Protein AF-A0A6G9Z1K9-F1 (afdb_monomer_lite)

Sequence (137 aa):
MRRAVAGLGVAAVVALGVSVTGIGAAAASVPESGSADPFADDRLIDHVVWTDTRDGRRLMIFPTLSGRRDFAPPAGDRAWQEVLAQAPDANTPGMLDQFMCHWHWARVMESGKTSWNLEPWRPAVGYPETIAALCNP

Radius of gyration: 26.73 Å; chains: 1; bounding box: 34×80×45 Å

InterPro domains:
  IPR019719 Protein of unknown function DUF2599 [PF10783] (45-137)

Structure (mmCIF, N/CA/C/O backbone):
data_AF-A0A6G9Z1K9-F1
#
_entry.id   AF-A0A6G9Z1K9-F1
#
loop_
_atom_site.group_PDB
_atom_site.id
_atom_site.type_symbol
_atom_site.label_atom_id
_atom_site.label_alt_id
_atom_site.label_comp_id
_atom_site.label_asym_id
_atom_site.label_entity_id
_atom_site.label_seq_id
_atom_site.pdbx_PDB_ins_code
_atom_site.Cartn_x
_atom_site.Cartn_y
_atom_site.Cartn_z
_atom_site.occupancy
_atom_site.B_iso_or_equiv
_atom_site.auth_seq_id
_atom_site.auth_comp_id
_atom_site.auth_asym_id
_atom_site.auth_atom_id
_atom_site.pdbx_PDB_model_num
ATOM 1 N N . MET A 1 1 ? -14.851 64.057 17.134 1.00 50.25 1 MET A N 1
ATOM 2 C CA . MET A 1 1 ? -15.500 64.546 15.897 1.00 50.25 1 MET A CA 1
ATOM 3 C C . MET A 1 1 ? -14.439 65.156 14.997 1.00 50.25 1 MET A C 1
ATOM 5 O O . MET A 1 1 ? -13.832 66.128 15.419 1.00 50.25 1 MET A O 1
ATOM 9 N N . ARG A 1 2 ? -14.201 64.583 13.812 1.00 48.09 2 ARG A N 1
ATOM 10 C CA . ARG A 1 2 ? -13.805 65.272 12.566 1.00 48.09 2 ARG A CA 1
ATOM 11 C C . ARG A 1 2 ? -13.510 64.208 11.511 1.00 48.09 2 ARG A C 1
ATOM 13 O O . ARG A 1 2 ? -12.525 63.488 11.596 1.00 48.09 2 ARG A O 1
ATOM 20 N N . ARG A 1 3 ? -14.437 64.090 10.562 1.00 46.47 3 ARG A N 1
ATOM 21 C CA . ARG A 1 3 ? -14.221 63.430 9.275 1.00 46.47 3 ARG A CA 1
ATOM 22 C C . ARG A 1 3 ? -13.347 64.350 8.423 1.00 46.47 3 ARG A C 1
ATOM 24 O O . ARG A 1 3 ? -13.599 65.553 8.407 1.00 46.47 3 ARG A O 1
ATOM 31 N N . ALA A 1 4 ? -12.396 63.785 7.692 1.00 47.03 4 ALA A N 1
ATOM 32 C CA . ALA A 1 4 ? -11.805 64.419 6.522 1.00 47.03 4 ALA A CA 1
ATOM 33 C C . ALA A 1 4 ? -11.620 63.352 5.438 1.00 47.03 4 ALA A C 1
ATOM 35 O O . ALA A 1 4 ? -11.090 62.275 5.695 1.00 47.03 4 ALA A O 1
ATOM 36 N N . VAL A 1 5 ? -12.150 63.666 4.260 1.00 49.53 5 VAL A N 1
ATOM 37 C CA . VAL A 1 5 ? -12.108 62.897 3.016 1.00 49.53 5 VAL A CA 1
ATOM 38 C C . VAL A 1 5 ? -11.025 63.520 2.136 1.00 49.53 5 VAL A C 1
ATOM 40 O O . VAL A 1 5 ? -10.994 64.739 2.012 1.00 49.53 5 VAL A O 1
ATOM 43 N N . ALA A 1 6 ? -10.187 62.699 1.508 1.00 48.16 6 ALA A N 1
ATOM 44 C CA . ALA A 1 6 ? -9.426 62.982 0.285 1.00 48.16 6 ALA A CA 1
ATOM 45 C C . ALA A 1 6 ? -8.853 61.622 -0.161 1.00 48.16 6 ALA A C 1
ATOM 47 O O . ALA A 1 6 ? -8.390 60.868 0.683 1.00 48.16 6 ALA A O 1
ATOM 48 N N . GLY A 1 7 ? -8.907 61.162 -1.404 1.00 37.44 7 GLY A N 1
ATOM 49 C CA . GLY A 1 7 ? -8.921 61.852 -2.687 1.00 37.44 7 GLY A CA 1
ATOM 50 C C . GLY A 1 7 ? -7.893 61.119 -3.561 1.00 37.44 7 GLY A C 1
ATOM 51 O O . GLY A 1 7 ? -6.798 60.832 -3.094 1.00 37.44 7 GLY A O 1
ATOM 52 N N . LEU A 1 8 ? -8.297 60.732 -4.771 1.00 49.00 8 LEU A N 1
ATOM 53 C CA . LEU A 1 8 ? -7.591 59.852 -5.708 1.00 49.00 8 LEU A CA 1
ATOM 54 C C . LEU A 1 8 ? -6.138 60.255 -6.021 1.00 49.00 8 LEU A C 1
ATOM 56 O O . LEU A 1 8 ? -5.815 61.434 -6.122 1.00 49.00 8 LEU A O 1
ATOM 60 N N . GLY A 1 9 ? -5.327 59.248 -6.358 1.00 36.16 9 GLY A N 1
ATOM 61 C CA . GLY A 1 9 ? -4.061 59.419 -7.067 1.00 36.16 9 GLY A CA 1
ATOM 62 C C . GLY A 1 9 ? -3.504 58.086 -7.563 1.00 36.16 9 GLY A C 1
ATOM 63 O O . GLY A 1 9 ? -2.595 57.534 -6.955 1.00 36.16 9 GLY A O 1
ATOM 64 N N . VAL A 1 10 ? -4.060 57.542 -8.651 1.00 48.50 10 VAL A N 1
ATOM 65 C CA . VAL A 1 10 ? -3.436 56.423 -9.377 1.00 48.50 10 VAL A CA 1
ATOM 66 C C . VAL A 1 10 ? -2.283 57.006 -10.193 1.00 48.50 10 VAL A C 1
ATOM 68 O O . VAL A 1 10 ? -2.508 57.660 -11.208 1.00 48.50 10 VAL A O 1
ATOM 71 N N . ALA A 1 11 ? -1.049 56.813 -9.731 1.00 48.81 11 ALA A N 1
ATOM 72 C CA . ALA A 1 11 ? 0.139 57.133 -10.511 1.00 48.81 11 ALA A CA 1
ATOM 73 C C . ALA A 1 11 ? 0.376 56.011 -11.532 1.00 48.81 11 ALA A C 1
ATOM 75 O O . ALA A 1 11 ? 0.705 54.882 -11.170 1.00 48.81 11 ALA A O 1
ATOM 76 N N . ALA A 1 12 ? 0.182 56.319 -12.814 1.00 49.69 12 ALA A N 1
ATOM 77 C CA . ALA A 1 12 ? 0.562 55.442 -13.911 1.00 49.69 12 ALA A CA 1
ATOM 78 C C . ALA A 1 12 ? 2.095 55.386 -14.002 1.00 49.69 12 ALA A C 1
ATOM 80 O O . ALA A 1 12 ? 2.742 56.366 -14.370 1.00 49.69 12 ALA A O 1
ATOM 81 N N . VAL A 1 13 ? 2.680 54.241 -13.651 1.00 47.59 13 VAL A N 1
ATOM 82 C CA . VAL A 1 13 ? 4.101 53.968 -13.877 1.00 47.59 13 VAL A CA 1
ATOM 83 C C . VAL A 1 13 ? 4.258 53.525 -15.330 1.00 47.59 13 VAL A C 1
ATOM 85 O O . VAL A 1 13 ? 3.806 52.449 -15.714 1.00 47.59 13 VAL A O 1
ATOM 88 N N . VAL A 1 14 ? 4.878 54.372 -16.152 1.00 49.94 14 VAL A N 1
ATOM 89 C CA . VAL A 1 14 ? 5.281 54.019 -17.518 1.00 49.94 14 VAL A CA 1
ATOM 90 C C . VAL A 1 14 ? 6.486 53.084 -17.418 1.00 49.94 14 VAL A C 1
ATOM 92 O O . VAL A 1 14 ? 7.599 53.521 -17.133 1.00 49.94 14 VAL A O 1
ATOM 95 N N . ALA A 1 15 ? 6.262 51.785 -17.613 1.00 53.69 15 ALA A N 1
ATOM 96 C CA . ALA A 1 15 ? 7.335 50.805 -17.710 1.00 53.69 15 ALA A CA 1
ATOM 97 C C . ALA A 1 15 ? 8.004 50.914 -19.091 1.00 53.69 15 ALA A C 1
ATOM 99 O O . ALA A 1 15 ? 7.407 50.582 -20.115 1.00 53.69 15 ALA A O 1
ATOM 100 N N . LEU A 1 16 ? 9.249 51.392 -19.119 1.00 52.75 16 LEU A N 1
ATOM 101 C CA . LEU A 1 16 ? 10.135 51.289 -20.278 1.00 52.75 16 LEU A CA 1
ATOM 102 C C . LEU A 1 16 ? 10.453 49.806 -20.514 1.00 52.75 16 LEU A C 1
ATOM 104 O O . LEU A 1 16 ? 11.158 49.178 -19.726 1.00 52.75 16 LEU A O 1
ATOM 108 N N . GLY A 1 17 ? 9.899 49.241 -21.586 1.00 44.47 17 GLY A N 1
ATOM 109 C CA . GLY A 1 17 ? 10.160 47.868 -22.000 1.00 44.47 17 GLY A CA 1
ATOM 110 C C . GLY A 1 17 ? 11.595 47.700 -22.494 1.00 44.47 17 GLY A C 1
ATOM 111 O O . GLY A 1 17 ? 11.942 48.166 -23.577 1.00 44.47 17 GLY A O 1
ATOM 112 N N . VAL A 1 18 ? 12.423 46.996 -21.724 1.00 55.16 18 VAL A N 1
ATOM 113 C CA . VAL A 1 18 ? 13.682 46.429 -22.218 1.00 55.16 18 VAL A CA 1
ATOM 114 C C . VAL A 1 18 ? 13.345 45.091 -22.867 1.00 55.16 18 VAL A C 1
ATOM 116 O O . VAL A 1 18 ? 12.983 44.131 -22.191 1.00 55.16 18 VAL A O 1
ATOM 119 N N . SER A 1 19 ? 13.432 45.036 -24.194 1.00 58.06 19 SER A N 1
ATOM 120 C CA . SER A 1 19 ? 13.285 43.788 -24.943 1.00 58.06 19 SER A CA 1
ATOM 121 C C . SER A 1 19 ? 14.582 42.992 -24.826 1.00 58.06 19 SER A C 1
ATOM 123 O O . SER A 1 19 ? 15.541 43.254 -25.547 1.00 58.06 19 SER A O 1
ATOM 125 N N . VAL A 1 20 ? 14.627 42.036 -23.897 1.00 58.06 20 VAL A N 1
ATOM 126 C CA . VAL A 1 20 ? 15.670 41.006 -23.884 1.00 58.06 20 VAL A CA 1
ATOM 127 C C . VAL A 1 20 ? 15.278 39.972 -24.933 1.00 58.06 20 VAL A C 1
ATOM 129 O O . VAL A 1 20 ? 14.294 39.252 -24.771 1.00 58.06 20 VAL A O 1
ATOM 132 N N . THR A 1 21 ? 16.021 39.912 -26.034 1.00 55.81 21 THR A N 1
ATOM 133 C CA . THR A 1 21 ? 15.933 38.813 -26.994 1.00 55.81 21 THR A CA 1
ATOM 134 C C . THR A 1 21 ? 16.360 37.527 -26.289 1.00 55.81 21 THR A C 1
ATOM 136 O O . THR A 1 21 ? 17.542 37.278 -26.065 1.00 55.81 21 THR A O 1
ATOM 139 N N . GLY A 1 22 ? 15.377 36.722 -25.885 1.00 54.72 22 GLY A N 1
ATOM 140 C CA . GLY A 1 22 ? 15.609 35.400 -25.319 1.00 54.72 22 GLY A CA 1
ATOM 141 C C . GLY A 1 22 ? 16.273 34.502 -26.357 1.00 54.72 22 GLY A C 1
ATOM 142 O O . GLY A 1 22 ? 15.667 34.161 -27.371 1.00 54.72 22 GLY A O 1
ATOM 143 N N . ILE A 1 23 ? 17.521 34.117 -26.104 1.00 60.72 23 ILE A N 1
ATOM 144 C CA . ILE A 1 23 ? 18.163 32.997 -26.788 1.00 60.72 23 ILE A CA 1
ATOM 145 C C . ILE A 1 23 ? 17.381 31.760 -26.350 1.00 60.72 23 ILE A C 1
ATOM 147 O O . ILE A 1 23 ? 17.433 31.372 -25.184 1.00 60.72 23 ILE A O 1
ATOM 151 N N . GLY A 1 24 ? 16.598 31.189 -27.264 1.00 54.97 24 GLY A N 1
ATOM 152 C CA . GLY A 1 24 ? 15.899 29.936 -27.028 1.00 54.97 24 GLY A CA 1
ATOM 153 C C . GLY A 1 24 ? 16.920 28.845 -26.732 1.00 54.97 24 GLY A C 1
ATOM 154 O O . GLY A 1 24 ? 17.571 28.339 -27.643 1.00 54.97 24 GLY A O 1
ATOM 155 N N . ALA A 1 25 ? 17.074 28.494 -25.457 1.00 62.53 25 ALA A N 1
ATOM 156 C CA . ALA A 1 25 ? 17.709 27.248 -25.081 1.00 62.53 25 ALA A CA 1
ATOM 157 C C . ALA A 1 25 ? 16.794 26.134 -25.591 1.00 62.53 25 ALA A C 1
ATOM 159 O O . ALA A 1 25 ? 15.736 25.875 -25.018 1.00 62.53 25 ALA A O 1
ATOM 160 N N . ALA A 1 26 ? 17.166 25.511 -26.709 1.00 63.09 26 ALA A N 1
ATOM 161 C CA . ALA A 1 26 ? 16.609 24.221 -27.066 1.00 63.09 26 ALA A CA 1
ATOM 162 C C . ALA A 1 26 ? 16.917 23.291 -25.889 1.00 63.09 26 ALA A C 1
ATOM 164 O O . ALA A 1 26 ? 18.079 22.962 -25.645 1.00 63.09 26 ALA A O 1
ATOM 165 N N . ALA A 1 27 ? 15.892 22.943 -25.111 1.00 64.94 27 ALA A N 1
ATOM 166 C CA . ALA A 1 27 ? 15.999 21.892 -24.120 1.00 64.94 27 ALA A CA 1
ATOM 167 C C . ALA A 1 27 ? 16.364 20.623 -24.891 1.00 64.94 27 ALA A C 1
ATOM 169 O O . ALA A 1 27 ? 15.529 20.045 -25.584 1.00 64.94 27 ALA A O 1
ATOM 170 N N . ALA A 1 28 ? 17.640 20.244 -24.843 1.00 61.81 28 ALA A N 1
ATOM 171 C CA . ALA A 1 28 ? 18.062 18.935 -25.287 1.00 61.81 28 ALA A CA 1
ATOM 172 C C . ALA A 1 28 ? 17.291 17.930 -24.429 1.00 61.81 28 ALA A C 1
ATOM 174 O O . ALA A 1 28 ? 17.480 17.875 -23.213 1.00 61.81 28 ALA A O 1
ATOM 175 N N . SER A 1 29 ? 16.379 17.185 -25.049 1.00 61.69 29 SER A N 1
ATOM 176 C CA . SER A 1 29 ? 15.782 16.016 -24.428 1.00 61.69 29 SER A CA 1
ATOM 177 C C . SER A 1 29 ? 16.916 15.031 -24.178 1.00 61.69 29 SER A C 1
ATOM 179 O O . SER A 1 29 ? 17.452 14.420 -25.103 1.00 61.69 29 SER A O 1
ATOM 181 N N . VAL A 1 30 ? 17.335 14.924 -22.918 1.00 62.50 30 VAL A N 1
ATOM 182 C CA . VAL A 1 30 ? 18.172 13.809 -22.484 1.00 62.50 30 VAL A CA 1
ATOM 183 C C . VAL A 1 30 ? 17.350 12.560 -22.797 1.00 62.50 30 VAL A C 1
ATOM 185 O O . VAL A 1 30 ? 16.216 12.481 -22.320 1.00 62.50 30 VAL A O 1
ATOM 188 N N . PRO A 1 31 ? 17.833 11.620 -23.629 1.00 53.72 31 PRO A N 1
ATOM 189 C CA . PRO A 1 31 ? 17.128 10.365 -23.786 1.00 53.72 31 PRO A CA 1
ATOM 190 C C . PRO A 1 31 ? 17.064 9.743 -22.395 1.00 53.72 31 PRO A C 1
ATOM 192 O O . PRO A 1 31 ? 18.110 9.527 -21.774 1.00 53.72 31 PRO A O 1
ATOM 195 N N . GLU A 1 32 ? 15.851 9.513 -21.889 1.00 60.62 32 GLU A N 1
ATOM 196 C CA . GLU A 1 32 ? 15.653 8.663 -20.726 1.00 60.62 32 GLU A CA 1
ATOM 197 C C . GLU A 1 32 ? 16.346 7.350 -21.056 1.00 60.62 32 GLU A C 1
ATOM 199 O O . GLU A 1 32 ? 15.861 6.530 -21.833 1.00 60.62 32 GLU A O 1
ATOM 204 N N . SER A 1 33 ? 17.533 7.166 -20.489 1.00 56.59 33 SER A N 1
ATOM 205 C CA . SER A 1 33 ? 18.184 5.868 -20.428 1.00 56.59 33 SER A CA 1
ATOM 206 C C . SER A 1 33 ? 17.434 5.070 -19.365 1.00 56.59 33 SER A C 1
ATOM 208 O O . SER A 1 33 ? 17.981 4.709 -18.331 1.00 56.59 33 SER A O 1
ATOM 210 N N . GLY A 1 34 ? 16.129 4.899 -19.576 1.00 59.41 34 GLY A N 1
ATOM 211 C CA . GLY A 1 34 ? 15.297 4.009 -18.806 1.00 59.41 34 GLY A CA 1
ATOM 212 C C . GLY A 1 34 ? 15.640 2.619 -19.289 1.00 59.41 34 GLY A C 1
ATOM 213 O O . GLY A 1 34 ? 15.311 2.248 -20.415 1.00 59.41 34 GLY A O 1
ATOM 214 N N . SER A 1 35 ? 16.320 1.839 -18.453 1.00 66.19 35 SER A N 1
ATOM 215 C CA . SER A 1 35 ? 16.158 0.396 -18.547 1.00 66.19 35 SER A CA 1
ATOM 216 C C . SER A 1 35 ? 14.654 0.144 -18.545 1.00 66.19 35 SER A C 1
ATOM 218 O O . SER A 1 35 ? 13.992 0.507 -17.570 1.00 66.19 35 SER A O 1
ATOM 220 N N . ALA A 1 36 ? 14.112 -0.381 -19.644 1.00 80.94 36 ALA A N 1
ATOM 221 C CA . ALA A 1 36 ? 12.714 -0.777 -19.685 1.00 80.94 36 ALA A CA 1
ATOM 222 C C . ALA A 1 36 ? 12.442 -1.656 -18.457 1.00 80.94 36 ALA A C 1
ATOM 224 O O . ALA A 1 36 ? 13.228 -2.565 -18.179 1.00 80.94 36 ALA A O 1
ATOM 225 N N . ASP A 1 37 ? 11.397 -1.333 -17.695 1.00 87.69 37 ASP A N 1
ATOM 226 C CA . ASP A 1 37 ? 10.973 -2.154 -16.565 1.00 87.69 37 ASP A CA 1
ATOM 227 C C . ASP A 1 37 ? 10.658 -3.563 -17.100 1.00 87.69 37 ASP A C 1
ATOM 229 O O . ASP A 1 37 ? 9.722 -3.715 -17.891 1.00 87.69 37 ASP A O 1
ATOM 233 N N . PRO A 1 38 ? 11.437 -4.597 -16.725 1.00 92.94 38 PRO A N 1
ATOM 234 C CA . PRO A 1 38 ? 11.245 -5.942 -17.254 1.00 92.94 38 PRO A CA 1
ATOM 235 C C . PRO A 1 38 ? 9.927 -6.578 -16.793 1.00 92.94 38 PRO A C 1
ATOM 237 O O . PRO A 1 38 ? 9.553 -7.619 -17.323 1.00 92.94 38 PRO A O 1
ATOM 240 N N . PHE A 1 39 ? 9.239 -5.974 -15.820 1.00 96.56 39 PHE A N 1
ATOM 241 C CA . PHE A 1 39 ? 7.982 -6.443 -15.252 1.00 96.56 39 PHE A CA 1
ATOM 242 C C . PHE A 1 39 ? 6.807 -5.508 -15.572 1.00 96.56 39 PHE A C 1
ATOM 244 O O . P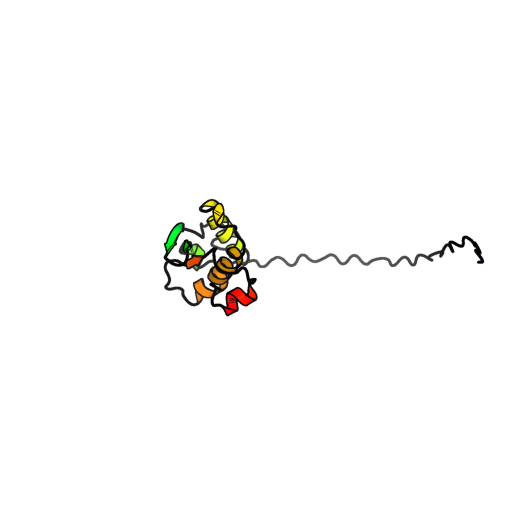HE A 1 39 ? 5.746 -5.669 -14.970 1.00 96.56 39 PHE A O 1
ATOM 251 N N . ALA A 1 40 ? 6.954 -4.549 -16.496 1.00 93.00 40 ALA A N 1
ATOM 252 C CA . ALA A 1 40 ? 5.954 -3.505 -16.771 1.00 93.00 40 ALA A CA 1
ATOM 253 C C . ALA A 1 40 ? 4.544 -4.038 -17.097 1.00 93.00 40 ALA A C 1
ATOM 255 O O . ALA A 1 40 ? 3.550 -3.382 -16.786 1.00 93.00 40 ALA A O 1
ATOM 256 N N . ASP A 1 41 ? 4.460 -5.240 -17.672 1.00 93.50 41 ASP A N 1
ATOM 257 C CA . ASP A 1 41 ? 3.203 -5.906 -18.039 1.00 93.50 41 ASP A CA 1
ATOM 258 C C . ASP A 1 41 ? 2.826 -7.067 -17.095 1.00 93.50 41 ASP A C 1
ATOM 260 O O . ASP A 1 41 ? 1.754 -7.663 -17.222 1.00 93.50 41 ASP A O 1
ATOM 264 N N . ASP A 1 42 ? 3.686 -7.393 -16.127 1.00 97.62 42 ASP A N 1
ATOM 265 C CA . ASP A 1 42 ? 3.438 -8.454 -15.153 1.00 97.62 42 ASP A CA 1
ATOM 266 C C . ASP A 1 42 ? 2.509 -7.980 -14.034 1.00 97.62 42 ASP A C 1
ATOM 268 O O . ASP A 1 42 ? 2.567 -6.835 -13.591 1.00 97.62 42 ASP A O 1
ATOM 272 N N . ARG A 1 43 ? 1.717 -8.904 -13.483 1.00 98.06 43 ARG A N 1
ATOM 273 C CA . ARG A 1 43 ? 1.005 -8.664 -12.221 1.00 98.06 43 ARG A CA 1
ATOM 274 C C . ARG A 1 43 ? 1.990 -8.629 -11.058 1.00 98.06 43 ARG A C 1
ATOM 276 O O . ARG A 1 43 ? 2.776 -9.566 -10.880 1.00 98.06 43 ARG A O 1
ATOM 283 N N . LEU A 1 44 ? 1.906 -7.604 -10.219 1.00 98.56 44 LEU A N 1
ATOM 284 C CA . LEU A 1 44 ? 2.771 -7.433 -9.050 1.00 98.56 44 LEU A CA 1
ATOM 285 C C . LEU A 1 44 ? 2.151 -8.000 -7.766 1.00 98.56 44 LEU A C 1
ATOM 287 O O . LEU A 1 44 ? 2.873 -8.468 -6.880 1.00 98.56 44 LEU A O 1
ATOM 291 N N . ILE A 1 45 ? 0.823 -8.020 -7.681 1.00 98.75 45 ILE A N 1
ATOM 292 C CA . ILE A 1 45 ? 0.049 -8.562 -6.566 1.00 98.75 45 ILE A CA 1
ATOM 293 C C . ILE A 1 45 ? -0.726 -9.796 -7.034 1.00 98.75 45 ILE A C 1
ATOM 295 O O . ILE A 1 45 ? -1.569 -9.746 -7.938 1.00 98.75 45 ILE A O 1
ATOM 299 N N . ASP A 1 46 ? -0.442 -10.928 -6.390 1.00 98.81 46 ASP A N 1
ATOM 300 C CA . ASP A 1 46 ? -1.138 -12.183 -6.654 1.00 98.81 46 ASP A CA 1
ATOM 301 C C . ASP A 1 46 ? -2.573 -12.082 -6.136 1.00 98.81 46 ASP A C 1
ATOM 303 O O . ASP A 1 46 ? -3.532 -12.078 -6.912 1.00 98.81 46 ASP A O 1
ATOM 307 N N . HIS A 1 47 ? -2.712 -11.889 -4.823 1.00 98.88 47 HIS A N 1
ATOM 308 C CA . HIS A 1 47 ? -4.005 -11.701 -4.189 1.00 98.88 47 HIS A CA 1
ATOM 309 C C . HIS A 1 47 ? -3.922 -10.923 -2.871 1.00 98.88 47 HIS A C 1
ATOM 311 O O . HIS A 1 47 ? -2.840 -10.696 -2.317 1.00 98.88 47 HIS A O 1
ATOM 317 N N . VAL A 1 48 ? -5.088 -10.529 -2.357 1.00 98.88 48 VAL A N 1
ATOM 318 C CA . VAL A 1 48 ? -5.239 -9.935 -1.025 1.00 98.88 48 VAL A CA 1
ATOM 319 C C . VAL A 1 48 ? -6.353 -10.628 -0.242 1.00 98.88 48 VAL A C 1
ATOM 321 O O . VAL A 1 48 ? -7.332 -11.092 -0.825 1.00 98.88 48 VAL A O 1
ATOM 324 N N . VAL A 1 49 ? -6.212 -10.714 1.082 1.00 98.69 49 VAL A N 1
ATOM 325 C CA . VAL A 1 49 ? -7.203 -11.364 1.957 1.00 98.69 49 VAL A CA 1
ATOM 326 C C . VAL A 1 49 ? -7.477 -10.498 3.174 1.00 98.69 49 VAL A C 1
ATOM 328 O O . VAL A 1 49 ? -6.584 -10.229 3.975 1.00 98.69 49 VAL A O 1
ATOM 331 N N . TRP A 1 50 ? -8.731 -10.097 3.351 1.00 98.50 50 TRP A N 1
ATOM 332 C CA . TRP A 1 50 ? -9.178 -9.502 4.603 1.00 98.50 50 TRP A CA 1
ATOM 333 C C . TRP A 1 50 ? -9.324 -10.577 5.682 1.00 98.50 50 TRP A C 1
ATOM 335 O O . TRP A 1 50 ? -9.986 -11.591 5.470 1.00 98.50 50 TRP A O 1
ATOM 345 N N . THR A 1 51 ? -8.742 -10.333 6.851 1.00 98.12 51 THR A N 1
ATOM 346 C CA . THR A 1 51 ? -8.845 -11.210 8.024 1.00 98.12 51 THR A CA 1
ATOM 347 C C . THR A 1 51 ? -9.149 -10.392 9.270 1.00 98.12 51 THR A C 1
ATOM 349 O O . THR A 1 51 ? -8.818 -9.208 9.333 1.00 98.12 51 THR A O 1
ATOM 352 N N . ASP A 1 52 ? -9.765 -11.020 10.268 1.00 97.50 52 ASP A N 1
ATOM 353 C CA . ASP A 1 52 ? -10.056 -10.391 11.554 1.00 97.50 52 ASP A CA 1
ATOM 354 C C . ASP A 1 52 ? -9.127 -10.926 12.639 1.00 97.50 52 ASP A C 1
ATOM 356 O O . ASP A 1 52 ? -8.856 -12.125 12.734 1.00 97.50 52 ASP A O 1
ATOM 360 N N . THR A 1 53 ? -8.644 -10.018 13.480 1.00 94.31 53 THR A N 1
ATOM 361 C CA . THR A 1 53 ? -7.840 -10.340 14.660 1.00 94.31 53 THR A CA 1
ATOM 362 C C . THR A 1 53 ? -8.387 -9.613 15.879 1.00 94.31 53 THR A C 1
ATOM 364 O O . THR A 1 53 ? -9.278 -8.776 15.756 1.00 94.31 53 THR A O 1
ATOM 367 N N . ARG A 1 54 ? -7.862 -9.918 17.072 1.00 96.75 54 ARG A N 1
ATOM 368 C CA . ARG A 1 54 ? -8.294 -9.274 18.324 1.00 96.75 54 ARG A CA 1
ATOM 369 C C . ARG A 1 54 ? -8.219 -7.742 18.266 1.00 96.75 54 ARG A C 1
ATOM 371 O O . ARG A 1 54 ? -9.065 -7.085 18.863 1.00 96.75 54 ARG A O 1
ATOM 378 N N . ASP A 1 55 ? -7.225 -7.206 17.564 1.00 95.38 55 ASP A N 1
ATOM 379 C CA . ASP A 1 55 ? -6.960 -5.764 17.495 1.00 95.38 55 ASP A CA 1
ATOM 380 C C . ASP A 1 55 ? -7.768 -5.069 16.387 1.00 95.38 55 ASP A C 1
ATOM 382 O O . ASP A 1 55 ? -7.879 -3.848 16.363 1.00 95.38 55 ASP A O 1
ATOM 386 N N . GLY A 1 56 ? -8.371 -5.850 15.485 1.00 96.81 56 GLY A N 1
ATOM 387 C CA . GLY A 1 56 ? -9.160 -5.359 14.364 1.00 96.81 56 GLY A CA 1
ATOM 388 C C . GLY A 1 56 ? -8.916 -6.136 13.075 1.00 96.81 56 GLY A C 1
ATOM 389 O O . GLY A 1 56 ? -8.126 -7.092 13.016 1.00 96.81 56 GLY A O 1
ATOM 390 N N . ARG A 1 57 ? -9.618 -5.702 12.028 1.00 97.44 57 ARG A N 1
ATOM 391 C CA . ARG A 1 57 ? -9.473 -6.220 10.667 1.00 97.44 57 ARG A CA 1
ATOM 392 C C . ARG A 1 57 ? -8.098 -5.846 10.107 1.00 97.44 57 ARG A C 1
ATOM 394 O O . ARG A 1 57 ? -7.597 -4.760 10.392 1.00 97.44 57 ARG A O 1
ATOM 401 N N . ARG A 1 58 ? -7.499 -6.718 9.301 1.00 97.88 58 ARG A N 1
ATOM 402 C CA . ARG A 1 58 ? -6.254 -6.467 8.560 1.00 97.88 58 ARG A CA 1
ATOM 403 C C . ARG A 1 58 ? -6.337 -7.028 7.148 1.00 97.88 58 ARG A C 1
ATOM 405 O O . ARG A 1 58 ? -6.964 -8.066 6.927 1.00 97.88 58 ARG A O 1
ATOM 412 N N . LEU A 1 59 ? -5.681 -6.364 6.210 1.00 98.75 59 LEU A N 1
ATOM 413 C CA . LEU A 1 59 ? -5.542 -6.813 4.835 1.00 98.75 59 LEU A CA 1
ATOM 414 C C . LEU A 1 59 ? -4.190 -7.498 4.667 1.00 98.75 59 LEU A C 1
ATOM 416 O O . LEU A 1 59 ? -3.148 -6.864 4.807 1.00 98.75 59 LEU A O 1
ATOM 420 N N . MET A 1 60 ? -4.208 -8.788 4.362 1.00 98.69 60 MET A N 1
ATOM 421 C CA . MET A 1 60 ? -3.013 -9.535 3.992 1.00 98.69 60 MET A CA 1
ATOM 422 C C . MET A 1 60 ? -2.727 -9.321 2.503 1.00 98.69 60 MET A C 1
ATOM 424 O O . MET A 1 60 ? -3.602 -9.574 1.679 1.00 98.69 60 MET A O 1
ATOM 428 N N . ILE A 1 61 ? -1.517 -8.890 2.154 1.00 98.75 61 ILE A N 1
ATOM 429 C CA . ILE A 1 61 ? -1.061 -8.665 0.776 1.00 98.75 61 ILE A CA 1
ATOM 430 C C . ILE A 1 61 ? -0.080 -9.764 0.380 1.00 98.75 61 ILE A C 1
ATOM 432 O O . ILE A 1 61 ? 0.912 -9.969 1.082 1.00 98.75 61 ILE A O 1
ATOM 436 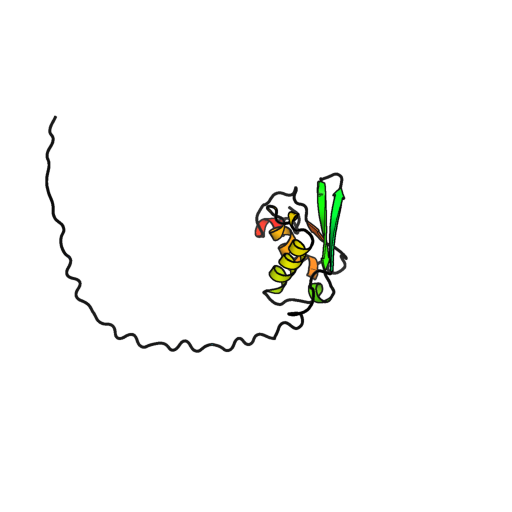N N . PHE A 1 62 ? -0.320 -10.430 -0.752 1.00 98.69 62 PHE A N 1
ATOM 437 C CA . PHE A 1 62 ? 0.544 -11.480 -1.296 1.00 98.69 62 PHE A CA 1
ATOM 438 C C . PHE A 1 62 ? 1.163 -11.023 -2.630 1.00 98.69 62 PHE A C 1
ATOM 440 O O . PHE A 1 62 ? 0.500 -11.066 -3.667 1.00 98.69 62 PHE A O 1
ATOM 447 N N . PRO A 1 63 ? 2.432 -10.574 -2.637 1.00 98.44 63 PRO A N 1
ATOM 448 C CA . PRO A 1 63 ? 3.124 -10.188 -3.866 1.00 98.44 63 PRO A CA 1
ATOM 449 C C . PRO A 1 63 ? 3.502 -11.399 -4.724 1.00 98.44 63 PRO A C 1
ATOM 451 O O . PRO A 1 63 ? 3.920 -12.436 -4.191 1.00 98.44 63 PRO A O 1
ATOM 454 N N . THR A 1 64 ? 3.461 -11.232 -6.047 1.00 98.38 64 THR A N 1
ATOM 455 C CA . THR A 1 64 ? 4.019 -12.201 -7.004 1.00 98.38 64 THR A CA 1
ATOM 456 C C . THR A 1 64 ? 5.552 -12.217 -6.944 1.00 98.38 64 THR A C 1
ATOM 458 O O . THR A 1 64 ? 6.189 -11.400 -6.272 1.00 98.38 64 THR A O 1
ATOM 461 N N . LEU A 1 65 ? 6.187 -13.138 -7.679 1.00 97.00 65 LEU A N 1
ATOM 462 C CA . LEU A 1 65 ? 7.643 -13.111 -7.841 1.00 97.00 65 LEU A CA 1
ATOM 463 C C . LEU A 1 65 ? 8.117 -11.832 -8.551 1.00 97.00 65 LEU A C 1
ATOM 465 O O . LEU A 1 65 ? 9.126 -11.264 -8.137 1.00 97.00 65 LEU A O 1
ATOM 469 N N . SER A 1 66 ? 7.382 -11.372 -9.568 1.00 98.00 66 SER A N 1
ATOM 470 C CA . SER A 1 66 ? 7.651 -10.112 -10.270 1.00 98.00 66 SER A CA 1
ATOM 471 C C . SER A 1 66 ? 7.497 -8.926 -9.316 1.00 98.00 66 SER A C 1
ATOM 473 O O . SER A 1 66 ? 8.432 -8.149 -9.165 1.00 98.00 66 SER A O 1
ATOM 475 N N . GLY A 1 67 ? 6.424 -8.875 -8.516 1.00 97.50 67 GLY A N 1
ATOM 476 C CA . GLY A 1 67 ? 6.240 -7.858 -7.471 1.00 97.50 67 GLY A CA 1
ATOM 477 C C . GLY A 1 67 ? 7.361 -7.813 -6.428 1.00 97.50 67 GLY A C 1
ATOM 478 O O . GLY A 1 67 ? 7.719 -6.746 -5.930 1.00 97.50 67 GLY A O 1
ATOM 479 N N . ARG A 1 68 ? 7.981 -8.959 -6.121 1.00 97.50 68 ARG A N 1
ATOM 480 C CA . ARG A 1 68 ? 9.156 -9.026 -5.231 1.00 97.50 68 ARG A CA 1
ATOM 481 C C . ARG A 1 68 ? 10.448 -8.528 -5.872 1.00 97.50 68 ARG A C 1
ATOM 483 O O . ARG A 1 68 ? 11.375 -8.191 -5.141 1.00 97.50 68 ARG A O 1
ATOM 490 N N . ARG A 1 69 ? 10.534 -8.539 -7.202 1.00 96.00 69 ARG A N 1
ATOM 491 C CA . ARG A 1 69 ? 11.753 -8.257 -7.975 1.00 96.00 69 ARG A CA 1
ATOM 492 C C . ARG A 1 69 ? 11.703 -6.942 -8.744 1.00 96.00 69 ARG A C 1
ATOM 494 O O . ARG A 1 69 ? 12.731 -6.539 -9.278 1.00 96.00 69 ARG A O 1
ATOM 501 N N . ASP A 1 70 ? 10.548 -6.295 -8.799 1.00 96.50 70 ASP A N 1
ATOM 502 C CA . ASP A 1 70 ? 10.367 -5.047 -9.519 1.00 96.50 70 ASP A CA 1
ATOM 503 C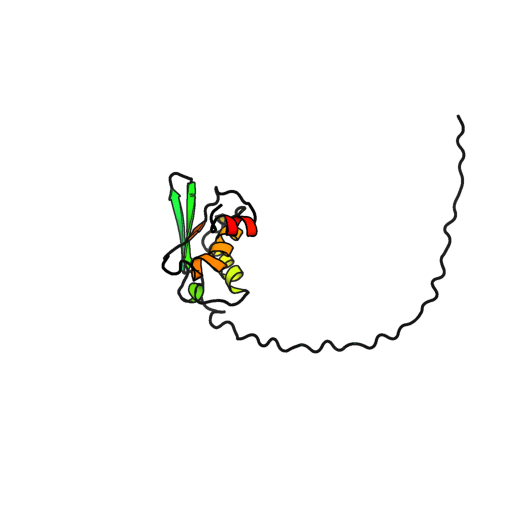 C . ASP A 1 70 ? 10.831 -3.841 -8.684 1.00 96.50 70 ASP A C 1
ATOM 505 O O . ASP A 1 70 ? 10.243 -3.483 -7.657 1.00 96.50 70 ASP A O 1
ATOM 509 N N . PHE A 1 71 ? 11.926 -3.226 -9.124 1.00 94.75 71 PHE A N 1
ATOM 510 C CA . PHE A 1 71 ? 12.515 -2.031 -8.520 1.00 94.75 71 PHE A CA 1
ATOM 511 C C . PHE A 1 71 ? 12.297 -0.776 -9.373 1.00 94.75 71 PHE A C 1
ATOM 513 O O . PHE A 1 71 ? 12.887 0.264 -9.073 1.00 94.75 71 PHE A O 1
ATOM 520 N N . ALA A 1 72 ? 11.480 -0.848 -10.428 1.00 95.06 72 ALA A N 1
ATOM 521 C CA . ALA A 1 72 ? 11.163 0.321 -11.229 1.00 95.06 72 ALA A CA 1
ATOM 522 C C . ALA A 1 72 ? 10.428 1.361 -10.360 1.00 95.06 72 ALA A C 1
ATOM 524 O O . ALA A 1 72 ? 9.536 0.992 -9.589 1.00 95.06 72 ALA A O 1
ATOM 525 N N . PRO A 1 73 ? 10.757 2.665 -10.465 1.00 92.19 73 PRO A N 1
ATOM 526 C CA . PRO A 1 73 ? 10.115 3.696 -9.649 1.00 92.19 73 PRO A CA 1
ATOM 527 C C . PRO A 1 73 ? 8.571 3.667 -9.666 1.00 92.19 73 PRO A C 1
ATOM 529 O O . PRO A 1 73 ? 7.985 3.798 -8.594 1.00 92.19 73 PRO A O 1
ATOM 532 N N . PRO A 1 74 ? 7.889 3.421 -10.808 1.00 93.75 74 PRO A N 1
ATOM 533 C CA . PRO A 1 74 ? 6.422 3.368 -10.848 1.00 93.75 74 PRO A CA 1
ATOM 534 C C . PRO A 1 74 ? 5.798 2.091 -10.260 1.00 93.75 74 PRO A C 1
ATOM 536 O O . PRO A 1 74 ? 4.578 2.016 -10.105 1.00 93.75 74 PRO A O 1
ATOM 539 N N . ALA A 1 75 ? 6.592 1.059 -9.964 1.00 97.19 75 ALA A N 1
ATOM 540 C CA . ALA A 1 75 ? 6.072 -0.265 -9.633 1.00 97.19 75 ALA A CA 1
ATOM 541 C C . ALA A 1 75 ? 5.268 -0.292 -8.325 1.00 97.19 75 ALA A C 1
ATOM 543 O O . ALA A 1 75 ? 4.286 -1.023 -8.226 1.00 97.19 75 ALA A O 1
ATOM 544 N N . GLY A 1 76 ? 5.646 0.531 -7.339 1.00 98.00 76 GLY A N 1
ATOM 545 C CA . GLY A 1 76 ? 4.916 0.633 -6.071 1.00 98.00 76 GLY A CA 1
ATOM 546 C C . GLY A 1 76 ? 3.499 1.159 -6.262 1.00 98.00 76 GLY A C 1
ATOM 547 O O . GLY A 1 76 ? 2.542 0.534 -5.809 1.00 98.00 76 GLY A O 1
ATOM 548 N N . ASP A 1 77 ? 3.352 2.244 -7.019 1.00 98.19 77 ASP A N 1
ATOM 549 C CA . ASP A 1 77 ? 2.042 2.827 -7.314 1.00 98.19 77 ASP A CA 1
ATOM 550 C C . ASP A 1 77 ? 1.171 1.857 -8.118 1.00 98.19 77 ASP A C 1
ATOM 552 O O . ASP A 1 77 ? -0.010 1.683 -7.814 1.00 98.19 77 ASP A O 1
ATOM 556 N N . ARG A 1 78 ? 1.757 1.163 -9.103 1.00 98.19 78 ARG A N 1
ATOM 557 C CA . ARG A 1 78 ? 1.068 0.118 -9.873 1.00 98.19 78 ARG A CA 1
ATOM 558 C C . ARG A 1 78 ? 0.588 -1.021 -8.975 1.00 98.19 78 ARG A C 1
ATOM 560 O O . ARG A 1 78 ? -0.584 -1.391 -9.031 1.00 98.19 78 ARG A O 1
ATOM 567 N N . ALA A 1 79 ? 1.457 -1.534 -8.109 1.00 98.69 79 ALA A N 1
ATOM 568 C CA . ALA A 1 79 ? 1.107 -2.590 -7.170 1.00 98.69 79 ALA A CA 1
ATOM 569 C C . ALA A 1 79 ? 0.001 -2.144 -6.198 1.00 98.69 79 ALA A C 1
ATOM 571 O O . ALA A 1 79 ? -0.901 -2.925 -5.904 1.00 98.69 79 ALA A O 1
ATOM 572 N N . TRP A 1 80 ? 0.002 -0.882 -5.754 1.00 98.81 80 TRP A N 1
ATOM 573 C CA . TRP A 1 80 ? -1.090 -0.337 -4.944 1.00 98.81 80 TRP A CA 1
ATOM 574 C C . TRP A 1 80 ? -2.424 -0.308 -5.702 1.00 98.81 80 TRP A C 1
ATOM 576 O O . TRP A 1 80 ? -3.454 -0.688 -5.144 1.00 98.81 80 TRP A O 1
ATOM 586 N N . GLN A 1 81 ? -2.428 0.063 -6.987 1.00 98.81 81 GLN A N 1
ATOM 587 C CA . GLN A 1 81 ? -3.647 -0.012 -7.805 1.00 98.81 81 GLN A CA 1
ATOM 588 C C . GLN A 1 81 ? -4.161 -1.451 -7.95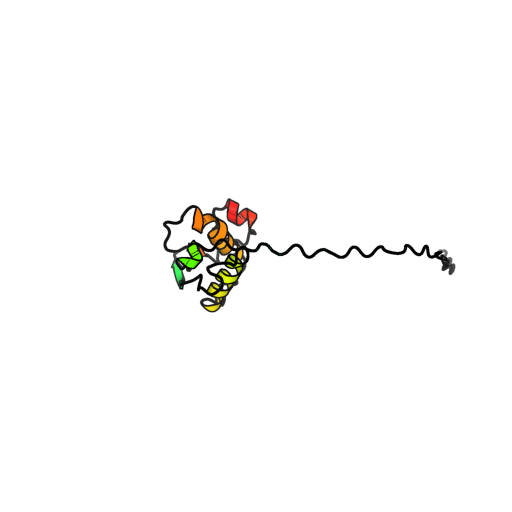1 1.00 98.81 81 GLN A C 1
ATOM 590 O O . GLN A 1 81 ? -5.370 -1.674 -7.888 1.00 98.81 81 GLN A O 1
ATOM 595 N N . GLU A 1 82 ? -3.273 -2.441 -8.079 1.00 98.88 82 GLU A N 1
ATOM 596 C CA . GLU A 1 82 ? -3.668 -3.857 -8.089 1.00 98.88 82 GLU A CA 1
ATOM 597 C C . GLU A 1 82 ? -4.281 -4.309 -6.752 1.00 98.88 82 GLU A C 1
ATOM 599 O O . GLU A 1 82 ? -5.230 -5.096 -6.755 1.00 98.88 82 GLU A O 1
ATOM 604 N N . VAL A 1 83 ? -3.792 -3.793 -5.615 1.00 98.88 83 VAL A N 1
ATOM 605 C CA . VAL A 1 83 ? -4.422 -4.010 -4.299 1.00 98.88 83 VAL A CA 1
ATOM 606 C C . VAL A 1 83 ? -5.838 -3.436 -4.285 1.00 98.88 83 VAL A C 1
ATOM 608 O O . VAL A 1 83 ? -6.777 -4.152 -3.940 1.00 98.88 83 VAL A O 1
ATOM 611 N N . LEU A 1 84 ? -6.017 -2.175 -4.692 1.00 98.88 84 LEU A N 1
ATOM 612 C CA . LEU A 1 84 ? -7.325 -1.509 -4.677 1.00 98.88 84 LEU A CA 1
ATOM 613 C C . LEU A 1 84 ? -8.328 -2.124 -5.656 1.00 98.88 84 LEU A C 1
ATOM 615 O O . LEU A 1 84 ? -9.527 -2.120 -5.383 1.00 98.88 84 LEU A O 1
ATOM 619 N N . ALA A 1 85 ? -7.859 -2.698 -6.764 1.00 98.81 85 ALA A N 1
ATOM 620 C CA . ALA A 1 85 ? -8.713 -3.443 -7.682 1.00 98.81 85 ALA A CA 1
ATOM 621 C C . ALA A 1 85 ? -9.330 -4.694 -7.025 1.00 98.81 85 ALA A C 1
ATOM 623 O O . ALA A 1 85 ? -10.444 -5.082 -7.374 1.00 98.81 85 ALA A O 1
ATOM 624 N N . GLN A 1 86 ? -8.627 -5.316 -6.072 1.00 98.75 86 GLN A N 1
ATOM 625 C CA . GLN A 1 86 ? -9.095 -6.507 -5.354 1.00 98.75 86 GLN A CA 1
ATOM 626 C C . GLN A 1 86 ? -9.797 -6.181 -4.027 1.00 98.75 86 GLN A C 1
ATOM 628 O O . GLN A 1 86 ? -10.726 -6.885 -3.635 1.00 98.75 86 GLN A O 1
ATOM 633 N N . ALA A 1 87 ? -9.373 -5.116 -3.345 1.00 98.69 87 ALA A N 1
ATOM 634 C CA . ALA A 1 87 ? -9.938 -4.633 -2.088 1.00 98.69 87 ALA A CA 1
ATOM 635 C C . ALA A 1 87 ? -10.199 -3.114 -2.156 1.00 98.69 87 ALA A C 1
ATOM 637 O O . ALA A 1 87 ? -9.424 -2.326 -1.608 1.00 98.69 87 ALA A O 1
ATOM 638 N N . PRO A 1 88 ? -11.295 -2.673 -2.808 1.00 98.19 88 PRO A N 1
ATOM 639 C CA . PRO A 1 88 ? -11.599 -1.247 -2.973 1.00 98.19 88 PRO A CA 1
ATOM 640 C C . PRO A 1 88 ? -11.790 -0.491 -1.650 1.00 98.19 88 PRO A C 1
ATOM 642 O O . PRO A 1 88 ? -11.598 0.721 -1.588 1.00 98.19 88 PRO A O 1
ATOM 645 N N . ASP A 1 89 ? -12.156 -1.204 -0.582 1.00 96.88 89 ASP A N 1
ATOM 646 C CA . ASP A 1 89 ? -12.328 -0.672 0.771 1.00 96.88 89 ASP A CA 1
ATOM 647 C C . ASP A 1 89 ? -11.002 -0.457 1.524 1.00 96.88 89 ASP A C 1
ATOM 649 O O . ASP A 1 89 ? -11.014 0.092 2.622 1.00 96.88 89 ASP A O 1
ATOM 653 N N . ALA A 1 90 ? -9.853 -0.834 0.947 1.00 98.31 90 ALA A N 1
ATOM 654 C CA . ALA A 1 90 ? -8.534 -0.657 1.558 1.00 98.31 90 ALA A CA 1
ATOM 655 C C . ALA A 1 90 ? -7.992 0.781 1.479 1.00 98.31 90 ALA A C 1
ATOM 657 O O . ALA A 1 90 ? -7.005 1.096 2.145 1.00 98.31 90 ALA A O 1
ATOM 658 N N . ASN A 1 91 ? -8.612 1.664 0.688 1.00 98.00 91 ASN A N 1
ATOM 659 C CA . ASN A 1 91 ? -8.182 3.057 0.533 1.00 98.00 91 ASN A CA 1
ATOM 660 C C . ASN A 1 91 ? -8.636 3.946 1.708 1.00 98.00 91 ASN A C 1
ATOM 662 O O . ASN A 1 91 ? -9.362 4.927 1.531 1.00 98.00 91 ASN A O 1
ATOM 666 N N . THR A 1 92 ? -8.240 3.579 2.925 1.00 98.31 92 THR A N 1
ATOM 667 C CA . THR A 1 92 ? -8.472 4.358 4.147 1.00 98.31 92 THR A CA 1
ATOM 668 C C . THR A 1 92 ? -7.198 5.100 4.568 1.00 98.31 92 THR A C 1
ATOM 670 O O . THR A 1 92 ? -6.101 4.722 4.144 1.00 98.31 92 THR A O 1
ATOM 673 N N . PRO A 1 93 ? -7.295 6.146 5.414 1.00 98.56 93 PRO A N 1
ATOM 674 C CA . PRO A 1 93 ? -6.120 6.871 5.896 1.00 98.56 93 PRO A CA 1
ATOM 675 C C . PRO A 1 93 ? -5.028 5.936 6.441 1.00 98.56 93 PRO A C 1
ATOM 677 O O . PRO A 1 93 ? -5.322 5.001 7.180 1.00 98.56 93 PRO A O 1
ATOM 680 N N . GLY A 1 94 ? -3.772 6.183 6.058 1.00 98.44 94 GLY A N 1
ATOM 681 C CA . GLY A 1 94 ? -2.593 5.437 6.521 1.00 98.44 94 GLY A CA 1
ATOM 682 C C . GLY A 1 94 ? -2.300 4.114 5.800 1.00 98.44 94 GLY A C 1
ATOM 683 O O . GLY A 1 94 ? -1.162 3.658 5.839 1.00 98.44 94 GLY A O 1
ATOM 684 N N . MET A 1 95 ? -3.261 3.507 5.097 1.00 98.69 95 MET A N 1
ATOM 685 C CA . MET A 1 95 ? -3.042 2.208 4.434 1.00 98.69 95 MET A CA 1
ATOM 686 C C . MET A 1 95 ? -2.008 2.283 3.302 1.00 98.69 95 MET A C 1
ATOM 688 O O . MET A 1 95 ? -1.183 1.379 3.171 1.00 98.69 95 MET A O 1
ATOM 692 N N . LEU A 1 96 ? -2.010 3.372 2.522 1.00 98.81 96 LEU A N 1
ATOM 693 C CA . LEU A 1 96 ? -1.009 3.597 1.473 1.00 98.81 96 LEU A CA 1
ATOM 694 C C . LEU A 1 96 ? 0.403 3.725 2.061 1.00 98.81 96 LEU A C 1
ATOM 696 O O . LEU A 1 96 ? 1.332 3.123 1.535 1.00 98.81 96 LEU A O 1
ATOM 700 N N . ASP A 1 97 ? 0.574 4.457 3.163 1.00 98.88 97 ASP A N 1
ATOM 701 C CA . ASP A 1 97 ? 1.890 4.626 3.791 1.00 98.88 97 ASP A CA 1
ATOM 702 C C . ASP A 1 97 ? 2.431 3.290 4.317 1.00 98.88 97 ASP A C 1
ATOM 704 O O . ASP A 1 97 ? 3.603 2.966 4.099 1.00 98.88 97 ASP A O 1
ATOM 708 N N . GLN A 1 98 ? 1.568 2.481 4.947 1.00 98.81 98 GLN A N 1
ATOM 709 C CA . GLN A 1 98 ? 1.911 1.121 5.375 1.00 98.81 98 GLN A CA 1
ATOM 710 C C . GLN A 1 98 ? 2.329 0.269 4.164 1.00 98.81 98 GLN A C 1
ATOM 712 O O . GLN A 1 98 ? 3.398 -0.347 4.173 1.00 98.81 98 GLN A O 1
ATOM 717 N N . PHE A 1 99 ? 1.537 0.287 3.084 1.00 98.81 99 PHE A N 1
ATOM 718 C CA . PHE A 1 99 ? 1.834 -0.454 1.857 1.00 98.81 99 PHE A CA 1
ATOM 719 C C . PHE A 1 99 ? 3.169 -0.036 1.240 1.00 98.81 99 PHE A C 1
ATOM 721 O O . PHE A 1 99 ? 4.006 -0.891 0.955 1.00 98.81 99 PHE A O 1
ATOM 728 N N . MET A 1 100 ? 3.401 1.266 1.070 1.00 98.75 100 MET A N 1
ATOM 729 C CA . MET A 1 100 ? 4.629 1.776 0.464 1.00 98.75 100 MET A CA 1
ATOM 730 C C . MET A 1 100 ? 5.844 1.489 1.339 1.00 98.75 100 MET A C 1
ATOM 732 O O . MET A 1 100 ? 6.917 1.193 0.816 1.00 98.75 100 MET A O 1
ATOM 736 N N . CYS A 1 101 ? 5.695 1.480 2.665 1.00 98.69 101 CYS A N 1
ATOM 737 C CA . CYS A 1 101 ? 6.778 1.052 3.542 1.00 98.69 101 CYS A CA 1
ATOM 738 C C . CYS A 1 101 ? 7.086 -0.437 3.347 1.00 98.69 101 CYS A C 1
ATOM 740 O O . CYS A 1 101 ? 8.251 -0.821 3.209 1.00 98.69 101 CYS A O 1
ATOM 742 N N . HIS A 1 102 ? 6.054 -1.279 3.250 1.00 98.44 102 HIS A N 1
ATOM 743 C CA . HIS A 1 102 ? 6.228 -2.693 2.939 1.00 98.44 102 HIS A CA 1
ATOM 744 C C . HIS A 1 102 ? 6.883 -2.912 1.568 1.00 98.44 102 HIS A C 1
ATOM 746 O O . HIS A 1 102 ? 7.802 -3.725 1.459 1.00 98.44 102 HIS A O 1
ATOM 752 N N . TRP A 1 103 ? 6.476 -2.152 0.551 1.00 98.38 103 TRP A N 1
ATOM 753 C CA . TRP A 1 103 ? 7.025 -2.210 -0.801 1.00 98.38 103 TRP A CA 1
ATOM 754 C C . TRP A 1 103 ? 8.503 -1.797 -0.851 1.00 98.38 103 TRP A C 1
ATOM 756 O O . TRP A 1 103 ? 9.339 -2.514 -1.406 1.00 98.38 103 TRP A O 1
ATOM 766 N N . HIS A 1 104 ? 8.858 -0.667 -0.243 1.00 97.50 104 HIS A N 1
ATOM 767 C CA . HIS A 1 104 ? 10.220 -0.138 -0.297 1.00 97.50 104 HIS A CA 1
ATOM 768 C C . HIS A 1 104 ? 11.192 -0.878 0.627 1.00 97.50 104 HIS A C 1
ATOM 770 O O . HIS A 1 104 ? 12.343 -1.089 0.246 1.00 97.50 104 HIS A O 1
ATOM 776 N N . TRP A 1 105 ? 10.743 -1.293 1.815 1.00 96.94 105 TRP A N 1
ATOM 777 C CA . TRP A 1 105 ? 11.631 -1.783 2.871 1.00 96.94 105 TRP A CA 1
ATOM 778 C C . TRP A 1 105 ? 11.391 -3.246 3.220 1.00 96.94 105 TRP A C 1
ATOM 780 O O . TRP A 1 105 ? 12.283 -4.071 3.018 1.00 96.94 105 TRP A O 1
ATOM 790 N N . ALA A 1 106 ? 10.201 -3.599 3.716 1.00 95.62 106 ALA A N 1
ATOM 791 C CA . ALA A 1 106 ? 9.951 -4.947 4.238 1.00 95.62 106 ALA A CA 1
ATOM 792 C C . ALA A 1 106 ? 10.093 -6.032 3.157 1.00 95.62 106 ALA A C 1
ATOM 794 O O . ALA A 1 106 ? 10.594 -7.119 3.428 1.00 95.62 106 ALA A O 1
ATOM 795 N N . ARG A 1 107 ? 9.725 -5.730 1.909 1.00 96.06 107 ARG A N 1
ATOM 796 C CA . ARG A 1 107 ? 9.918 -6.610 0.749 1.00 96.06 107 ARG A CA 1
ATOM 797 C C . ARG A 1 107 ? 11.368 -7.050 0.567 1.00 96.06 107 ARG A C 1
ATOM 799 O O . ARG A 1 107 ? 11.611 -8.194 0.187 1.00 96.06 107 ARG A O 1
ATOM 806 N N . VAL A 1 108 ? 12.308 -6.146 0.830 1.00 95.00 108 VAL A N 1
ATOM 807 C CA . VAL A 1 108 ? 13.744 -6.363 0.632 1.00 95.00 108 VAL A CA 1
ATOM 808 C C . VAL A 1 108 ? 14.380 -6.917 1.907 1.00 95.00 108 VAL A C 1
ATOM 810 O O . VAL A 1 108 ? 15.072 -7.932 1.864 1.00 95.00 108 VAL A O 1
ATOM 813 N N . MET A 1 109 ? 14.100 -6.285 3.048 1.00 95.12 109 MET A N 1
ATOM 814 C CA . MET A 1 109 ? 14.722 -6.592 4.341 1.00 95.12 109 MET A CA 1
ATOM 815 C C . MET A 1 109 ? 14.130 -7.835 5.015 1.00 95.12 109 MET A C 1
ATOM 817 O O . MET A 1 109 ? 14.825 -8.535 5.745 1.00 95.12 109 MET A O 1
ATOM 821 N N . GLU A 1 110 ? 12.859 -8.140 4.751 1.00 93.19 110 GLU A N 1
ATOM 822 C CA . GLU A 1 110 ? 12.121 -9.278 5.311 1.00 93.19 110 GLU A CA 1
ATOM 823 C C . GLU A 1 110 ? 11.586 -10.191 4.194 1.00 93.19 110 GLU A C 1
ATOM 825 O O . GLU A 1 110 ? 10.456 -10.683 4.236 1.00 93.19 110 GLU A O 1
ATOM 830 N N . SER A 1 111 ? 12.415 -10.427 3.173 1.00 92.31 111 SER A N 1
ATOM 831 C CA . SER A 1 111 ? 12.048 -11.110 1.921 1.00 92.31 111 SER A CA 1
ATOM 832 C C . SER A 1 111 ? 11.470 -12.525 2.083 1.00 92.31 111 SER A C 1
ATOM 834 O O . SER A 1 111 ? 10.760 -12.998 1.194 1.00 92.31 111 SER A O 1
ATOM 836 N N . GLY A 1 112 ? 11.712 -13.184 3.222 1.00 93.31 112 GLY A N 1
ATOM 837 C CA . GLY A 1 112 ? 11.139 -14.491 3.562 1.00 93.31 112 GLY A CA 1
ATOM 838 C C . GLY A 1 112 ? 9.652 -14.465 3.938 1.00 93.31 112 GLY A C 1
ATOM 839 O O . GLY A 1 112 ? 9.027 -15.522 4.000 1.00 93.31 112 GLY A O 1
ATOM 840 N N . LYS A 1 113 ? 9.058 -13.289 4.183 1.00 94.56 1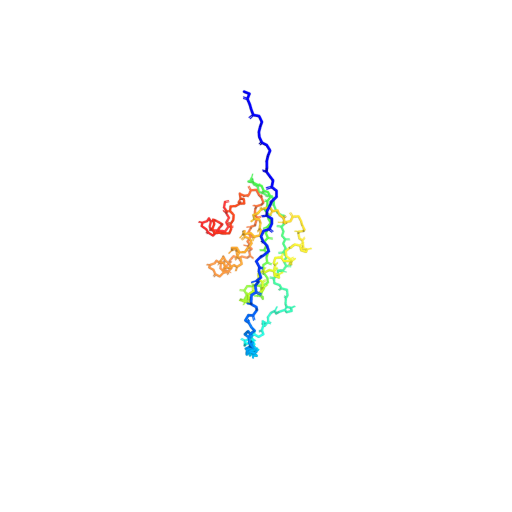13 LYS A N 1
ATOM 841 C CA . LYS A 1 113 ? 7.631 -13.178 4.509 1.00 94.56 113 LYS A CA 1
ATOM 842 C C . LYS A 1 113 ? 6.762 -13.429 3.275 1.00 94.56 113 LYS A C 1
ATOM 844 O O . LYS A 1 113 ? 6.885 -12.750 2.250 1.00 94.56 113 LYS A O 1
ATOM 849 N N . THR A 1 114 ? 5.837 -14.381 3.394 1.00 96.25 114 THR A N 1
ATOM 850 C CA . THR A 1 114 ? 4.871 -14.714 2.335 1.00 96.25 114 THR A CA 1
ATOM 851 C C . THR A 1 114 ? 3.875 -13.582 2.094 1.00 96.25 114 THR A C 1
ATOM 853 O O . THR A 1 114 ? 3.589 -13.278 0.940 1.00 96.25 114 THR A O 1
ATOM 856 N N . SER A 1 115 ? 3.414 -12.917 3.153 1.00 97.31 115 SER A N 1
ATOM 857 C CA . SER A 1 115 ? 2.488 -11.787 3.073 1.00 97.31 115 SER A CA 1
ATOM 858 C C . SER A 1 115 ? 2.893 -10.635 3.990 1.00 97.31 115 SER A C 1
ATOM 860 O O . SER A 1 115 ? 3.697 -10.801 4.914 1.00 97.31 115 SER A O 1
ATOM 862 N N . TRP A 1 116 ? 2.292 -9.473 3.752 1.00 96.88 116 TRP A N 1
ATOM 863 C CA . TRP A 1 116 ? 2.339 -8.303 4.633 1.00 96.88 116 TRP A CA 1
ATOM 864 C C . TRP A 1 116 ? 0.941 -7.971 5.131 1.00 96.88 116 TRP A C 1
ATOM 866 O O . TRP A 1 116 ? -0.025 -8.280 4.443 1.00 96.88 116 TRP A O 1
ATOM 876 N N . ASN A 1 117 ? 0.830 -7.351 6.300 1.00 97.50 117 ASN A N 1
ATOM 877 C CA . ASN A 1 117 ? -0.458 -6.943 6.848 1.00 97.50 117 ASN A CA 1
ATOM 878 C C . ASN A 1 117 ? -0.563 -5.428 6.785 1.00 97.50 117 ASN A C 1
ATOM 880 O O . ASN A 1 117 ? 0.379 -4.756 7.183 1.00 97.50 117 ASN A O 1
ATOM 884 N N . LEU A 1 118 ? -1.703 -4.926 6.322 1.00 98.50 118 LEU A N 1
ATOM 885 C CA . LEU A 1 118 ? -2.083 -3.524 6.434 1.00 98.50 118 LEU A CA 1
ATOM 886 C C . LEU A 1 118 ? -3.299 -3.420 7.348 1.00 98.50 118 LEU A C 1
ATOM 888 O O . LEU A 1 118 ? -4.265 -4.175 7.210 1.00 98.50 118 LEU A O 1
ATOM 892 N N . GLU A 1 119 ? -3.245 -2.510 8.303 1.00 98.31 119 GLU A N 1
ATOM 893 C CA . GLU A 1 119 ? -4.158 -2.474 9.437 1.00 98.31 119 GLU A CA 1
ATOM 894 C C . GLU A 1 119 ? -4.836 -1.093 9.504 1.00 98.31 119 GLU A C 1
ATOM 896 O O . GLU A 1 119 ? -4.220 -0.126 9.954 1.00 98.31 119 GLU A O 1
ATOM 901 N N . PRO A 1 120 ? -6.104 -0.961 9.057 1.00 97.94 120 PRO A N 1
ATOM 902 C CA . PRO A 1 120 ? -6.781 0.337 8.937 1.00 97.94 120 PRO A CA 1
ATOM 903 C C . PRO A 1 120 ? -7.093 1.009 10.282 1.00 97.94 120 PRO A C 1
ATOM 905 O O . PRO A 1 120 ? -7.470 2.176 10.316 1.00 97.94 120 PRO A O 1
ATOM 908 N N . TRP A 1 121 ? -6.967 0.281 11.394 1.00 97.38 121 TRP A N 1
ATOM 909 C CA . TRP A 1 121 ? -7.141 0.809 12.750 1.00 97.38 121 TRP A CA 1
ATOM 910 C C . TRP A 1 121 ? -5.875 1.481 13.302 1.00 97.38 121 TRP A C 1
ATOM 912 O O . TRP A 1 121 ? -5.941 2.118 14.356 1.00 97.38 121 TRP A O 1
ATOM 922 N N . ARG A 1 122 ? -4.731 1.355 12.617 1.00 98.06 122 ARG A N 1
ATOM 923 C CA . ARG A 1 122 ? -3.491 2.046 12.989 1.00 98.06 122 ARG A CA 1
ATOM 924 C C . ARG A 1 122 ? -3.563 3.537 12.665 1.00 98.06 122 ARG A C 1
ATOM 926 O O . ARG A 1 122 ? -4.250 3.929 11.720 1.00 98.06 122 ARG A O 1
ATOM 933 N N . PRO A 1 123 ? -2.862 4.391 13.428 1.00 98.12 123 PRO A N 1
ATOM 934 C CA . PRO A 1 123 ? -2.885 5.824 13.189 1.00 98.12 123 PRO A CA 1
ATOM 935 C C . PRO A 1 123 ? -2.252 6.177 11.834 1.00 98.12 123 PRO A C 1
ATOM 937 O O . PRO A 1 123 ? -1.185 5.685 11.471 1.00 98.12 123 PRO A O 1
ATOM 940 N N . ALA A 1 124 ? -2.890 7.089 11.100 1.00 98.50 124 ALA A N 1
ATOM 941 C CA . ALA A 1 124 ? -2.339 7.664 9.877 1.00 98.50 124 ALA A CA 1
ATOM 942 C C . ALA A 1 124 ? -1.309 8.749 10.232 1.00 98.50 124 ALA A C 1
ATOM 944 O O . ALA A 1 124 ? -1.649 9.924 10.360 1.00 98.50 124 ALA A O 1
ATOM 945 N N . VAL A 1 125 ? -0.061 8.331 10.447 1.00 98.62 125 VAL A N 1
ATOM 946 C CA . VAL A 1 125 ? 1.034 9.198 10.922 1.00 98.62 125 VAL A CA 1
ATOM 947 C C . VAL A 1 125 ? 1.866 9.827 9.802 1.00 98.62 125 VAL A C 1
ATOM 949 O O . VAL A 1 125 ? 2.693 10.683 10.085 1.00 98.62 125 VAL A O 1
ATOM 952 N N . GLY A 1 126 ? 1.628 9.445 8.544 1.00 98.56 126 GLY A N 1
ATOM 953 C CA . GLY A 1 126 ? 2.467 9.818 7.407 1.00 98.56 126 GLY A CA 1
ATOM 954 C C . GLY A 1 126 ? 3.605 8.822 7.167 1.00 98.56 126 GLY A C 1
ATOM 955 O O . GLY A 1 126 ? 3.934 7.984 8.011 1.00 98.56 126 GLY A O 1
ATOM 956 N N . TYR A 1 127 ? 4.208 8.889 5.981 1.00 98.56 127 TYR A N 1
ATOM 957 C CA . TYR A 1 127 ? 5.215 7.922 5.545 1.00 98.56 127 TYR A CA 1
ATOM 958 C C . TYR A 1 127 ? 6.506 7.887 6.398 1.00 98.56 127 TYR A C 1
ATOM 960 O O . TYR A 1 127 ? 6.932 6.784 6.749 1.00 98.56 127 TYR A O 1
ATOM 968 N N . PRO A 1 128 ? 7.137 9.019 6.786 1.00 98.62 128 PRO A N 1
ATOM 969 C CA . PRO A 1 128 ? 8.358 8.986 7.601 1.00 98.62 128 PRO A CA 1
ATOM 970 C C . PRO A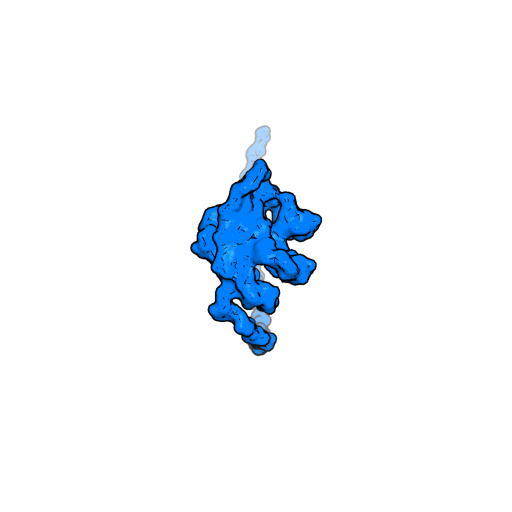 1 128 ? 8.154 8.300 8.958 1.00 98.62 128 PRO A C 1
ATOM 972 O O . PRO A 1 128 ? 8.946 7.446 9.356 1.00 98.62 128 PRO A O 1
ATOM 975 N N . GLU A 1 129 ? 7.062 8.622 9.644 1.00 98.69 129 GLU A N 1
ATOM 976 C CA . GLU A 1 129 ? 6.678 8.031 10.921 1.00 98.69 129 GLU A CA 1
ATOM 977 C C . GLU A 1 129 ? 6.275 6.558 10.755 1.00 98.69 129 GLU A C 1
ATOM 979 O O . GLU A 1 129 ? 6.595 5.730 11.607 1.00 98.69 129 GLU A O 1
ATOM 984 N N . THR A 1 130 ? 5.664 6.197 9.623 1.00 98.75 130 THR A N 1
ATOM 985 C CA . THR A 1 130 ? 5.373 4.799 9.274 1.00 98.75 130 THR A CA 1
ATOM 986 C C . THR A 1 130 ? 6.657 3.978 9.112 1.00 98.75 130 THR A C 1
ATOM 988 O O . THR A 1 130 ? 6.728 2.856 9.611 1.00 98.75 130 THR A O 1
ATOM 991 N N . ILE A 1 131 ? 7.710 4.530 8.491 1.00 98.31 131 ILE A N 1
ATOM 992 C CA . ILE A 1 131 ? 9.038 3.888 8.452 1.00 98.31 131 ILE A CA 1
ATOM 993 C C . ILE A 1 131 ? 9.610 3.750 9.866 1.00 98.31 131 ILE A C 1
ATOM 995 O O . ILE A 1 131 ? 10.099 2.678 10.225 1.00 98.31 131 ILE A O 1
ATOM 999 N N . ALA A 1 132 ? 9.548 4.815 10.673 1.00 98.25 132 ALA A N 1
ATOM 1000 C CA . ALA A 1 132 ? 10.066 4.808 12.042 1.00 98.25 132 ALA A CA 1
ATOM 1001 C C . ALA A 1 132 ? 9.390 3.737 12.917 1.00 98.25 132 ALA A C 1
ATOM 1003 O O . ALA A 1 132 ? 10.030 3.169 13.802 1.00 98.25 132 ALA A O 1
ATOM 1004 N N . ALA A 1 133 ? 8.128 3.417 12.626 1.00 98.25 133 ALA A N 1
ATOM 1005 C CA . ALA A 1 133 ? 7.367 2.356 13.271 1.00 98.25 133 ALA A CA 1
ATOM 1006 C C . ALA A 1 133 ? 7.432 0.994 12.550 1.00 98.25 133 ALA A C 1
ATOM 1008 O O . ALA A 1 133 ? 6.585 0.129 12.775 1.00 98.25 133 ALA A O 1
ATOM 1009 N N . LEU A 1 134 ? 8.429 0.774 11.686 1.00 97.12 134 LEU A N 1
ATOM 1010 C CA . LEU A 1 134 ? 8.642 -0.495 10.977 1.00 97.12 134 LEU A CA 1
ATOM 1011 C C . LEU A 1 134 ? 7.419 -0.926 10.143 1.00 97.12 134 LEU A C 1
ATOM 1013 O O . LEU A 1 134 ? 7.001 -2.085 10.155 1.00 97.12 134 LEU A O 1
ATOM 1017 N N . CYS A 1 135 ? 6.869 0.035 9.401 1.00 98.12 135 CYS A N 1
ATOM 1018 C CA . CYS A 1 135 ? 5.752 -0.080 8.461 1.00 98.12 135 CYS A CA 1
ATOM 1019 C C . CYS A 1 135 ? 4.352 -0.236 9.058 1.00 98.12 135 CYS A C 1
ATOM 1021 O O . CYS A 1 135 ? 3.393 -0.150 8.300 1.00 98.12 135 CYS A O 1
ATOM 1023 N N . ASN A 1 136 ? 4.212 -0.419 10.375 1.00 96.56 136 ASN A N 1
ATOM 1024 C CA . ASN A 1 136 ? 2.927 -0.652 11.040 1.00 96.56 136 ASN A CA 1
ATOM 1025 C C . ASN A 1 136 ? 2.832 0.174 12.342 1.00 96.56 136 ASN A C 1
ATOM 1027 O O . ASN A 1 136 ? 3.110 -0.371 13.414 1.00 96.56 136 ASN A O 1
ATOM 1031 N N . PRO A 1 137 ? 2.475 1.473 12.254 1.00 97.00 137 PRO A N 1
ATOM 1032 C CA . PRO A 1 137 ? 2.483 2.421 13.374 1.00 97.00 137 PRO A CA 1
ATOM 1033 C C . PRO A 1 137 ? 1.474 2.147 14.496 1.00 97.00 137 PRO A C 1
ATOM 1035 O O . PRO A 1 137 ? 0.537 1.336 14.316 1.00 97.00 137 PRO A O 1
#

pLDDT: mean 86.05, std 19.44, range [36.16, 98.88]

Foldseek 3Di:
DDDDDDDDDDDDDDDDDDDDPDPDPPPPPPPPPDPPFPCPPPQQWPAWDWDADPLGIKIKTATDPSVLVGPPPCSLVVNVVVHCVHVVVQPAAQQSLLSVLCSPPCSPPVVVDRIDIGGNPADNPDNVVCVVVSSGD

Organism: NCBI:txid455432

Secondary structure (DSSP, 8-state):
-------------------------------------TTTTS-SEEEEEEEEETTEEEEEEEE-HHHHH---TTHHHHHHHHHHHH-GGG-STTHHHHHHHIIIIIHHHTTT-S-EEE-TTS----HHHHHHTTT--